Protein AF-A0A3A4Z9G6-F1 (afdb_monomer_lite)

Structure (mmCIF, N/CA/C/O backbone):
data_AF-A0A3A4Z9G6-F1
#
_entry.id   AF-A0A3A4Z9G6-F1
#
loop_
_atom_site.group_PDB
_atom_site.id
_atom_site.type_symbol
_atom_site.label_atom_id
_atom_site.label_alt_id
_atom_site.label_comp_id
_atom_site.label_asym_id
_atom_site.label_entity_id
_atom_site.label_seq_id
_atom_site.pdbx_PDB_ins_code
_atom_site.Cartn_x
_atom_site.Cartn_y
_atom_site.Cartn_z
_atom_site.occupancy
_atom_site.B_iso_or_equiv
_atom_site.auth_seq_id
_atom_site.auth_comp_id
_atom_site.auth_asym_id
_atom_site.auth_atom_id
_atom_site.pdbx_PDB_model_num
ATOM 1 N N . MET A 1 1 ? -23.224 -40.308 35.586 1.00 47.06 1 MET A N 1
ATOM 2 C CA . MET A 1 1 ? -23.216 -39.490 34.352 1.00 47.06 1 MET A CA 1
ATOM 3 C C . MET A 1 1 ? -23.329 -38.030 34.757 1.00 47.06 1 MET A C 1
ATOM 5 O O . MET A 1 1 ? -24.385 -37.608 35.210 1.00 47.06 1 MET A O 1
ATOM 9 N N . THR A 1 2 ? -22.220 -37.294 34.732 1.00 48.22 2 THR A N 1
ATOM 10 C CA . THR A 1 2 ? -22.152 -35.880 35.130 1.00 48.22 2 THR A CA 1
ATOM 11 C C . THR A 1 2 ? -22.874 -35.010 34.098 1.00 48.22 2 THR A C 1
ATOM 13 O O . THR A 1 2 ? -22.575 -35.073 32.908 1.00 48.22 2 THR A O 1
ATOM 16 N N . LYS A 1 3 ? -23.869 -34.232 34.547 1.00 55.28 3 LYS A N 1
ATOM 17 C CA . LYS A 1 3 ? -24.613 -33.282 33.709 1.00 55.28 3 LYS A CA 1
ATOM 18 C C . LYS A 1 3 ? -23.674 -32.142 33.305 1.00 55.28 3 LYS A C 1
ATOM 20 O O . LYS A 1 3 ? -23.247 -31.379 34.163 1.00 55.28 3 LYS A O 1
ATOM 25 N N . ILE A 1 4 ? -23.362 -32.043 32.016 1.00 55.22 4 ILE A N 1
ATOM 26 C CA . ILE A 1 4 ? -22.652 -30.897 31.433 1.00 55.22 4 ILE A CA 1
ATOM 27 C C . ILE A 1 4 ? -23.600 -29.694 31.514 1.00 55.22 4 ILE A C 1
ATOM 29 O O . ILE A 1 4 ? -24.724 -29.769 31.013 1.00 55.22 4 ILE A O 1
ATOM 33 N N . SER A 1 5 ? -23.192 -28.615 32.185 1.00 71.75 5 SER A N 1
ATOM 34 C CA . SER A 1 5 ? -24.024 -27.414 32.298 1.00 71.75 5 SER A CA 1
ATOM 35 C C . SER A 1 5 ? -23.930 -26.568 31.024 1.00 71.75 5 SER A C 1
ATOM 37 O O . SER A 1 5 ? -22.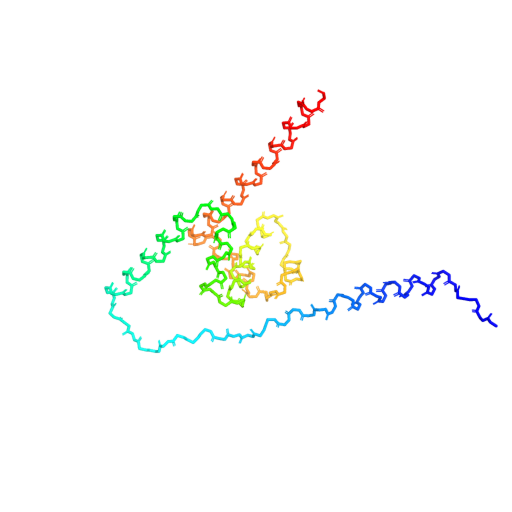937 -26.624 30.296 1.00 71.75 5 SER A O 1
ATOM 39 N N . LEU A 1 6 ? -24.939 -25.729 30.757 1.00 61.12 6 LEU A N 1
ATOM 40 C CA . LEU A 1 6 ? -24.891 -24.779 29.635 1.00 61.12 6 LEU A CA 1
ATOM 41 C C . LEU A 1 6 ? -23.662 -23.851 29.695 1.00 61.12 6 LEU A C 1
ATOM 43 O O . LEU A 1 6 ? -23.160 -23.443 28.649 1.00 61.12 6 LEU A O 1
ATOM 47 N N . ASN A 1 7 ? -23.138 -23.567 30.892 1.00 58.00 7 ASN A N 1
ATOM 48 C CA . ASN A 1 7 ? -21.927 -22.762 31.057 1.00 58.00 7 ASN A CA 1
ATOM 49 C C . ASN A 1 7 ? -20.676 -23.486 30.547 1.00 58.00 7 ASN A C 1
ATOM 51 O O . ASN A 1 7 ? -19.801 -22.847 29.967 1.00 58.00 7 ASN A O 1
ATOM 55 N N . ASP A 1 8 ? -20.610 -24.810 30.680 1.00 69.81 8 ASP A N 1
ATOM 56 C CA . ASP A 1 8 ? -19.486 -25.602 30.173 1.00 69.81 8 ASP A CA 1
ATOM 57 C C . ASP A 1 8 ? -19.473 -25.620 28.639 1.00 69.81 8 ASP A C 1
ATOM 59 O O . ASP A 1 8 ? -18.413 -25.500 28.021 1.00 69.81 8 ASP A O 1
ATOM 63 N N . ILE A 1 9 ? -20.658 -25.669 28.019 1.00 67.94 9 ILE A N 1
ATOM 64 C CA . ILE A 1 9 ? -20.832 -25.567 26.562 1.00 67.94 9 ILE A CA 1
ATOM 65 C C . ILE A 1 9 ? -20.444 -24.165 26.072 1.00 67.94 9 ILE A C 1
ATOM 67 O O . ILE A 1 9 ? -19.730 -24.035 25.078 1.00 67.94 9 ILE A O 1
ATOM 71 N N . LEU A 1 10 ? -20.845 -23.113 26.792 1.00 57.16 10 LEU A N 1
ATOM 72 C CA . LEU A 1 10 ? -20.503 -21.732 26.447 1.00 57.16 10 LEU A CA 1
ATOM 73 C C . LEU A 1 10 ? -18.986 -21.478 26.536 1.00 57.16 10 LEU A C 1
ATOM 75 O O . LEU A 1 10 ? -18.40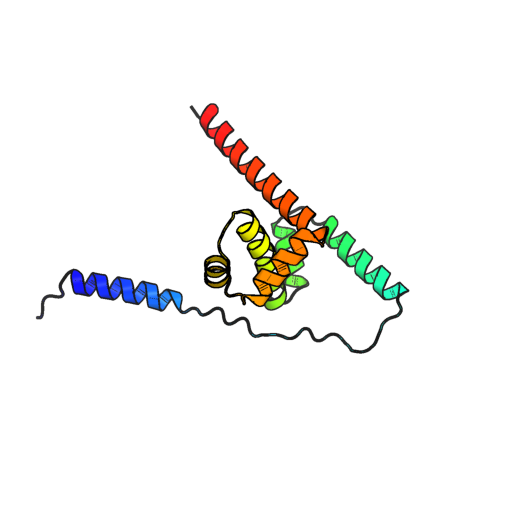6 -20.855 25.646 1.00 57.16 10 LEU A O 1
ATOM 79 N N . ILE A 1 11 ? -18.318 -22.025 27.557 1.00 68.06 11 ILE A N 1
ATOM 80 C CA . ILE A 1 11 ? -16.855 -21.958 27.706 1.00 68.06 11 ILE A CA 1
ATOM 81 C C . ILE A 1 11 ? -16.149 -22.738 26.586 1.00 68.06 11 ILE A C 1
ATOM 83 O O . ILE A 1 11 ? -15.125 -22.278 26.072 1.00 68.06 11 ILE A O 1
ATOM 87 N N . LEU A 1 12 ? -16.687 -23.890 26.169 1.00 68.75 12 LEU A N 1
ATOM 88 C CA . LEU A 1 12 ? -16.170 -24.667 25.037 1.00 68.75 12 LEU A CA 1
ATOM 89 C C . LEU A 1 12 ? -16.308 -23.919 23.705 1.00 68.75 12 LEU A C 1
ATOM 91 O O . LEU A 1 12 ? -15.356 -23.910 22.928 1.00 68.75 12 LEU A O 1
ATOM 95 N N . LEU A 1 13 ? -17.427 -23.230 23.467 1.00 55.66 13 LEU A N 1
ATOM 96 C CA . LEU A 1 13 ? -17.641 -22.422 22.261 1.00 55.66 13 LEU A CA 1
ATOM 97 C C . LEU A 1 13 ? -16.709 -21.204 22.209 1.00 55.66 13 LEU A C 1
ATOM 99 O O . LEU A 1 13 ? -16.114 -20.931 21.167 1.00 55.66 13 LEU A O 1
ATOM 103 N N . ILE A 1 14 ? -16.495 -20.524 23.339 1.00 57.50 14 ILE A N 1
ATOM 104 C CA . ILE A 1 14 ? -15.531 -19.417 23.431 1.00 57.50 14 ILE A CA 1
ATOM 105 C C . ILE A 1 14 ? -14.102 -19.927 23.187 1.00 57.50 14 ILE A C 1
ATOM 107 O O . ILE A 1 14 ? -13.346 -19.307 22.438 1.00 57.50 14 ILE A O 1
ATOM 111 N N . LYS A 1 15 ? -13.733 -21.092 23.740 1.00 57.59 15 LYS A N 1
ATOM 112 C CA . LYS A 1 15 ? -12.439 -21.737 23.460 1.00 57.59 15 LYS A CA 1
ATOM 113 C C . LYS A 1 15 ? -12.297 -22.128 21.986 1.00 57.59 15 LYS A C 1
ATOM 115 O O . LYS A 1 15 ? -11.216 -21.937 21.440 1.00 57.59 15 LYS A O 1
ATOM 120 N N . LEU A 1 16 ? -13.359 -22.601 21.328 1.00 52.44 16 LEU A N 1
ATOM 121 C CA . LEU A 1 16 ? -13.348 -22.961 19.905 1.00 52.44 16 LEU A CA 1
ATOM 122 C C . LEU A 1 16 ? -13.141 -21.734 19.000 1.00 52.44 16 LEU A C 1
ATOM 124 O O . LEU A 1 16 ? -12.366 -21.803 18.051 1.00 52.44 16 LEU A O 1
ATOM 128 N N . VAL A 1 17 ? -13.770 -20.598 19.330 1.00 49.31 17 VAL A N 1
ATOM 129 C CA . VAL A 1 17 ? -13.611 -19.315 18.616 1.00 49.31 17 VAL A CA 1
ATOM 130 C C . VAL A 1 17 ? -12.215 -18.713 18.834 1.00 49.31 17 VAL A C 1
ATOM 132 O O . VAL A 1 17 ? -11.629 -18.127 17.924 1.00 49.31 17 VAL A O 1
ATOM 135 N N . ILE A 1 18 ? -11.628 -18.895 20.021 1.00 47.91 18 ILE A N 1
ATOM 136 C CA . ILE A 1 18 ? -10.249 -18.467 20.307 1.00 47.91 18 ILE A CA 1
ATOM 137 C C . ILE A 1 18 ? -9.224 -19.398 19.631 1.00 47.91 18 ILE A C 1
ATOM 139 O O . ILE A 1 18 ? -8.176 -18.929 19.183 1.00 47.91 18 ILE A O 1
ATOM 143 N N . LEU A 1 19 ? -9.519 -20.698 19.519 1.00 45.22 19 LEU A N 1
ATOM 144 C CA . LEU A 1 19 ? -8.662 -21.686 18.856 1.00 45.22 19 LEU A CA 1
ATOM 145 C C . LEU A 1 19 ? -8.718 -21.580 17.323 1.00 45.22 19 LEU A C 1
ATOM 147 O O . LEU A 1 19 ? -7.675 -21.714 16.686 1.00 45.22 19 LEU A O 1
ATOM 151 N N . SER A 1 20 ? -9.866 -21.237 16.728 1.00 42.41 20 SER A N 1
ATOM 152 C CA . SER A 1 20 ? -9.965 -20.942 15.288 1.00 42.41 20 SER A CA 1
ATOM 153 C C . SER A 1 20 ? -9.341 -19.589 14.908 1.00 42.41 20 SER A C 1
ATOM 155 O O . SER A 1 20 ? -8.887 -19.409 13.781 1.00 42.41 20 SER A O 1
ATOM 157 N N . GLY A 1 21 ? -9.200 -18.666 15.868 1.00 39.81 21 GLY A N 1
ATOM 158 C CA . GLY A 1 21 ? -8.463 -17.405 15.713 1.00 39.81 21 GLY A CA 1
ATOM 159 C C . GLY A 1 21 ? -6.929 -17.529 15.730 1.00 39.81 21 GLY A C 1
ATOM 160 O O . GLY A 1 21 ? -6.239 -16.514 15.603 1.00 39.81 21 GLY A O 1
ATOM 161 N N . ARG A 1 22 ? -6.374 -18.744 15.890 1.00 42.91 22 ARG A N 1
ATOM 162 C CA . ARG A 1 22 ? -4.923 -19.031 15.861 1.00 42.91 22 ARG A CA 1
ATOM 163 C C . ARG A 1 22 ? -4.441 -19.659 14.550 1.00 42.91 22 ARG A C 1
ATOM 165 O O . ARG A 1 22 ? -3.369 -20.258 14.531 1.00 42.91 22 ARG A O 1
ATOM 172 N N . ALA A 1 23 ? -5.122 -19.424 13.431 1.00 36.97 23 ALA A N 1
ATOM 173 C CA . ALA A 1 23 ? -4.404 -19.338 12.161 1.00 36.97 23 ALA A CA 1
ATOM 174 C C . ALA A 1 23 ? -3.608 -18.024 12.180 1.00 36.97 23 ALA A C 1
ATOM 176 O O . ALA A 1 23 ? -3.997 -17.005 11.610 1.00 36.97 23 ALA A O 1
ATOM 177 N N . GLY A 1 24 ? -2.517 -18.018 12.951 1.00 36.50 24 GLY A N 1
ATOM 178 C CA . GLY A 1 24 ? -1.517 -16.975 12.871 1.00 36.50 24 GLY A CA 1
ATOM 179 C C . GLY A 1 24 ? -1.036 -16.964 11.434 1.00 36.50 24 GLY A C 1
ATOM 180 O O . GLY A 1 24 ? -0.316 -17.864 11.016 1.00 36.50 24 GLY A O 1
ATOM 181 N N . PHE A 1 25 ? -1.489 -15.976 10.672 1.00 39.34 25 PHE A N 1
ATOM 182 C CA . PHE A 1 25 ? -0.986 -15.689 9.344 1.00 39.34 25 PHE A CA 1
ATOM 183 C C . PHE A 1 25 ? 0.448 -15.171 9.502 1.00 39.34 25 PHE A C 1
ATOM 185 O O . PHE A 1 25 ? 0.721 -13.968 9.528 1.00 39.34 25 PHE A O 1
ATOM 192 N N . PHE A 1 26 ? 1.359 -16.111 9.742 1.00 34.81 26 PHE A N 1
ATOM 193 C CA . PHE A 1 26 ? 2.793 -15.919 9.693 1.00 34.81 26 PHE A CA 1
ATOM 194 C C . PHE A 1 26 ? 3.154 -15.788 8.217 1.00 34.81 26 PHE A C 1
ATOM 196 O O . PHE A 1 26 ? 3.510 -16.762 7.563 1.00 34.81 26 PHE A O 1
ATOM 203 N N . ILE A 1 27 ? 3.048 -14.566 7.687 1.00 41.53 27 ILE A N 1
ATOM 204 C CA . ILE A 1 27 ? 3.745 -14.207 6.453 1.00 41.53 27 ILE A CA 1
ATOM 205 C C . ILE A 1 27 ? 5.225 -14.485 6.714 1.00 41.53 27 ILE A C 1
ATOM 207 O O . ILE A 1 27 ? 5.878 -13.779 7.490 1.00 41.53 27 ILE A O 1
ATOM 211 N N . LYS A 1 28 ? 5.740 -15.545 6.091 1.00 41.75 28 LYS A N 1
ATOM 212 C CA . LYS A 1 28 ? 7.170 -15.786 5.942 1.00 41.75 28 LYS A CA 1
ATOM 213 C C . LYS A 1 28 ? 7.767 -14.486 5.406 1.00 41.75 28 LYS A C 1
ATOM 215 O O . LYS A 1 28 ? 7.339 -13.983 4.371 1.00 41.75 28 LYS A O 1
ATOM 220 N N . LYS A 1 29 ? 8.681 -13.874 6.162 1.00 44.66 29 LYS A N 1
ATOM 221 C CA . LYS A 1 29 ? 9.311 -12.599 5.800 1.00 44.66 29 LYS A CA 1
ATOM 222 C C . LYS A 1 29 ? 10.277 -12.850 4.641 1.00 44.66 29 LYS A C 1
ATOM 224 O O . LYS A 1 29 ? 11.478 -12.987 4.846 1.00 44.66 29 LYS A O 1
ATOM 229 N N . GLU A 1 30 ? 9.738 -12.995 3.440 1.00 49.34 30 GLU A N 1
ATOM 230 C CA . GLU A 1 30 ? 10.509 -13.198 2.222 1.00 49.34 30 GLU A CA 1
ATOM 231 C C . GLU A 1 30 ? 11.123 -11.849 1.837 1.00 49.34 30 GLU A C 1
ATOM 233 O O . GLU A 1 30 ? 10.432 -10.856 1.608 1.00 49.34 30 GLU A O 1
ATOM 238 N N . LYS A 1 31 ? 12.453 -11.766 1.898 1.00 52.47 31 LYS A N 1
ATOM 239 C CA . LYS A 1 31 ? 13.191 -10.567 1.505 1.00 52.47 31 LYS A CA 1
ATOM 240 C C . LYS A 1 31 ? 13.316 -10.599 -0.014 1.00 52.47 31 LYS A C 1
ATOM 242 O O . LYS A 1 31 ? 13.944 -11.516 -0.539 1.00 52.47 31 LYS A O 1
ATOM 247 N N . MET A 1 32 ? 12.735 -9.610 -0.694 1.00 68.31 32 MET A N 1
ATOM 248 C CA . MET A 1 32 ? 12.859 -9.442 -2.144 1.00 68.31 32 MET A CA 1
ATOM 249 C C . MET A 1 32 ? 14.342 -9.494 -2.534 1.00 68.31 32 MET A C 1
ATOM 251 O O . MET A 1 32 ? 15.154 -8.684 -2.072 1.00 68.31 32 MET A O 1
ATOM 255 N N . ARG A 1 33 ? 14.713 -10.492 -3.340 1.00 67.69 33 ARG A N 1
ATOM 256 C CA . ARG A 1 33 ? 16.083 -10.669 -3.824 1.00 67.69 33 ARG A CA 1
ATOM 257 C C . ARG A 1 33 ? 16.237 -9.884 -5.116 1.00 67.69 33 ARG A C 1
ATOM 259 O O . ARG A 1 33 ? 16.032 -10.418 -6.199 1.00 67.69 33 ARG A O 1
ATOM 266 N N . VAL A 1 34 ? 16.601 -8.617 -4.988 1.00 68.56 34 VAL A N 1
ATOM 267 C CA . VAL A 1 34 ? 17.001 -7.805 -6.139 1.00 68.56 34 VAL A CA 1
ATOM 268 C C . VAL A 1 34 ? 18.478 -8.076 -6.423 1.00 68.56 34 VAL A C 1
ATOM 270 O O . VAL A 1 34 ? 19.289 -8.119 -5.495 1.00 68.56 34 VAL A O 1
ATOM 273 N N . SER A 1 35 ? 18.827 -8.306 -7.692 1.00 74.94 35 SER A N 1
ATOM 274 C CA . SER A 1 35 ? 20.233 -8.391 -8.106 1.00 74.94 35 SER A CA 1
ATOM 275 C C . SER A 1 35 ? 20.942 -7.076 -7.779 1.00 74.94 35 SER A C 1
ATOM 277 O O . SER A 1 35 ? 20.393 -6.001 -8.006 1.00 74.94 35 SER A O 1
ATOM 279 N N . SER A 1 36 ? 22.168 -7.141 -7.261 1.00 71.50 36 SER A N 1
ATOM 280 C CA . SER A 1 36 ? 22.982 -5.946 -7.000 1.00 71.50 36 SER A CA 1
ATOM 281 C C . SER A 1 36 ? 23.512 -5.293 -8.281 1.00 71.50 36 SER A C 1
ATOM 283 O O . SER A 1 36 ? 24.027 -4.174 -8.231 1.00 71.50 36 SER A O 1
ATOM 285 N N . GLN A 1 37 ? 23.402 -5.978 -9.425 1.00 77.56 37 GLN A N 1
ATOM 286 C CA . GLN A 1 37 ? 23.823 -5.451 -10.715 1.00 77.56 37 GLN A CA 1
ATOM 287 C C . GLN A 1 37 ? 22.851 -4.372 -11.189 1.00 77.56 37 GLN A C 1
ATOM 289 O O . GLN A 1 37 ? 21.670 -4.629 -11.418 1.00 77.56 37 GLN A O 1
ATOM 294 N N . LYS A 1 38 ? 23.372 -3.155 -11.352 1.00 76.81 38 LYS A N 1
ATOM 295 C CA . LYS A 1 38 ? 22.612 -2.030 -11.891 1.00 76.81 38 LYS A CA 1
ATOM 296 C C . LYS A 1 38 ? 22.438 -2.209 -13.395 1.00 76.81 38 LYS A C 1
ATOM 298 O O . LYS A 1 38 ? 23.419 -2.347 -14.122 1.00 76.81 38 LYS A O 1
ATOM 303 N N . ILE A 1 39 ? 21.193 -2.183 -13.850 1.00 86.81 39 ILE A N 1
ATOM 304 C CA . ILE A 1 39 ? 20.868 -2.066 -15.272 1.00 86.81 39 ILE A CA 1
ATOM 305 C C . ILE A 1 39 ? 21.073 -0.616 -15.736 1.00 86.81 39 ILE A C 1
ATOM 307 O O . ILE A 1 39 ? 21.108 0.308 -14.923 1.00 86.81 39 ILE A O 1
ATOM 311 N N . ASN A 1 40 ? 21.236 -0.402 -17.045 1.00 93.00 40 ASN A N 1
ATOM 312 C CA . ASN A 1 40 ? 21.295 0.954 -17.595 1.00 93.00 40 ASN A CA 1
ATOM 313 C C . ASN A 1 40 ? 19.947 1.667 -17.369 1.00 93.00 40 ASN A C 1
ATOM 315 O O . ASN A 1 40 ? 18.889 1.079 -17.593 1.00 93.00 40 ASN A O 1
ATOM 319 N N . GLN A 1 41 ? 20.002 2.949 -17.002 1.00 90.38 41 GLN A N 1
ATOM 320 C CA . GLN A 1 41 ? 18.852 3.825 -16.771 1.00 90.38 41 GLN A CA 1
ATOM 321 C C . GLN A 1 41 ? 17.803 3.795 -17.897 1.00 90.38 41 GLN A C 1
ATOM 323 O O . GLN A 1 41 ? 16.607 3.871 -17.619 1.00 90.38 41 GLN A O 1
ATOM 328 N N . LYS A 1 42 ? 18.216 3.669 -19.167 1.00 93.94 42 LYS A N 1
ATOM 329 C CA . LYS A 1 42 ? 17.276 3.564 -20.295 1.00 93.94 42 LYS A CA 1
ATOM 330 C C . LYS A 1 42 ? 16.419 2.299 -20.194 1.00 93.94 42 LYS A C 1
ATOM 332 O O . LYS A 1 42 ? 15.200 2.383 -20.296 1.00 93.94 42 LYS A O 1
ATOM 337 N N . VAL A 1 43 ? 17.059 1.159 -19.934 1.00 93.38 43 VAL A N 1
ATOM 338 C CA . VAL A 1 43 ? 16.389 -0.144 -19.794 1.00 93.38 43 VAL A CA 1
ATOM 339 C C . VAL A 1 43 ? 15.478 -0.149 -18.568 1.00 93.38 43 VAL A C 1
ATOM 341 O O . VAL A 1 43 ? 14.357 -0.638 -18.639 1.00 93.38 43 VAL A O 1
ATOM 344 N N . GLU A 1 44 ? 15.923 0.443 -17.458 1.00 90.06 44 GLU A N 1
ATOM 345 C CA . GLU A 1 44 ? 15.100 0.591 -16.253 1.00 90.06 44 GLU A CA 1
ATOM 346 C C . GLU A 1 44 ? 13.827 1.396 -16.529 1.00 90.06 44 GLU A C 1
ATOM 348 O O . GLU A 1 44 ? 12.726 0.970 -16.181 1.00 90.06 44 GLU A O 1
ATOM 353 N N . LYS A 1 45 ? 13.965 2.538 -17.211 1.00 93.19 45 LYS A N 1
ATOM 354 C CA . LYS A 1 45 ? 12.831 3.392 -17.569 1.00 93.19 45 LYS A CA 1
ATOM 355 C C . LYS A 1 45 ? 11.852 2.679 -18.501 1.00 93.19 45 LYS A C 1
ATOM 357 O O . LYS A 1 45 ? 10.646 2.787 -18.299 1.00 93.19 45 LYS A O 1
ATOM 362 N N . GLU A 1 46 ? 12.353 1.956 -19.500 1.00 95.69 46 GLU A N 1
ATOM 363 C CA . GLU A 1 46 ? 11.524 1.162 -20.415 1.00 95.69 46 GLU A CA 1
ATOM 364 C C . GLU A 1 46 ? 10.772 0.053 -19.665 1.00 95.69 46 GLU A C 1
ATOM 366 O O . GLU A 1 46 ? 9.560 -0.080 -19.826 1.00 95.69 46 GLU A O 1
ATOM 371 N N . ALA A 1 47 ? 11.450 -0.678 -18.775 1.00 90.69 47 ALA A N 1
ATOM 372 C CA . ALA A 1 47 ? 10.832 -1.726 -17.966 1.00 90.69 47 ALA A CA 1
ATOM 373 C C . ALA A 1 47 ? 9.734 -1.181 -17.035 1.00 90.69 47 ALA A C 1
ATOM 375 O O . ALA A 1 47 ? 8.644 -1.752 -16.961 1.00 90.69 47 ALA A O 1
ATOM 376 N N . LEU A 1 48 ? 9.983 -0.053 -16.358 1.00 89.94 48 LEU A N 1
ATOM 377 C CA . LEU A 1 48 ? 8.982 0.598 -15.506 1.00 89.94 48 LEU A CA 1
ATOM 378 C C . LEU A 1 48 ? 7.800 1.136 -16.317 1.00 89.94 48 LEU A C 1
ATOM 380 O O . LEU A 1 48 ? 6.655 0.980 -15.902 1.00 89.94 48 LEU A O 1
ATOM 384 N N . SER A 1 49 ? 8.057 1.716 -17.492 1.00 96.06 49 SER A N 1
ATOM 385 C CA . SER A 1 49 ? 6.996 2.192 -18.382 1.00 96.06 49 SER A CA 1
ATOM 386 C C . SER A 1 49 ? 6.071 1.057 -18.818 1.00 96.06 49 SER A C 1
ATOM 388 O O . SER A 1 49 ? 4.855 1.233 -18.820 1.00 96.06 49 SER A O 1
ATOM 390 N N . LEU A 1 50 ? 6.631 -0.110 -19.155 1.00 94.94 50 LEU A N 1
ATOM 391 C CA . LEU A 1 50 ? 5.848 -1.299 -19.499 1.00 94.94 50 LEU A CA 1
ATOM 392 C C . LEU A 1 50 ? 4.994 -1.767 -18.318 1.00 94.94 50 LEU A C 1
ATOM 394 O O . LEU A 1 50 ? 3.805 -2.022 -18.494 1.00 94.94 50 LEU A O 1
ATOM 398 N N . LEU A 1 51 ? 5.568 -1.826 -17.112 1.00 90.94 51 LEU A N 1
ATOM 399 C CA . LEU A 1 51 ? 4.827 -2.187 -15.901 1.00 90.94 51 LEU A CA 1
ATOM 400 C C . LEU A 1 51 ? 3.632 -1.250 -15.671 1.00 90.94 51 LEU A C 1
ATOM 402 O O . LEU A 1 51 ? 2.521 -1.720 -15.428 1.00 90.94 51 LEU A O 1
ATOM 406 N N . TYR A 1 52 ? 3.847 0.065 -15.759 1.00 90.50 52 TYR A N 1
ATOM 407 C CA . TYR A 1 52 ? 2.782 1.046 -15.551 1.00 90.50 52 TYR A CA 1
ATOM 408 C C . TYR A 1 52 ? 1.682 0.935 -16.604 1.00 90.50 52 TYR A C 1
ATOM 410 O O . TYR A 1 52 ? 0.508 0.981 -16.246 1.00 90.50 52 TYR A O 1
ATOM 418 N N . GLN A 1 53 ? 2.050 0.733 -17.872 1.00 93.94 53 GLN A N 1
ATOM 419 C CA . GLN A 1 53 ? 1.085 0.575 -18.957 1.00 93.94 53 GLN A CA 1
ATOM 420 C C . GLN A 1 53 ? 0.213 -0.670 -18.755 1.00 93.94 53 GLN A C 1
ATOM 422 O O . GLN A 1 53 ? -1.009 -0.575 -18.801 1.00 93.94 53 GLN A O 1
ATOM 427 N N . VAL A 1 54 ? 0.822 -1.819 -18.440 1.00 92.75 54 VAL A N 1
ATOM 428 C CA . VAL A 1 54 ? 0.087 -3.073 -18.197 1.00 92.75 54 VAL A CA 1
ATOM 429 C C . VAL A 1 54 ? -0.892 -2.929 -17.029 1.00 92.75 54 VAL A C 1
ATOM 431 O O . VAL A 1 54 ? -2.039 -3.369 -17.125 1.00 92.75 54 VAL A O 1
ATOM 434 N N . ILE A 1 55 ? -0.475 -2.282 -15.935 1.00 90.38 55 ILE A N 1
ATOM 435 C CA . ILE A 1 55 ? -1.365 -2.018 -14.796 1.00 90.38 55 ILE A CA 1
ATOM 436 C C . ILE A 1 55 ? -2.512 -1.083 -15.206 1.00 90.38 55 ILE A C 1
ATOM 438 O O . ILE A 1 55 ? -3.656 -1.341 -14.840 1.00 90.38 55 ILE A O 1
ATOM 442 N N . ALA A 1 56 ? -2.231 -0.019 -15.963 1.00 87.44 56 ALA A N 1
ATOM 443 C CA . ALA A 1 56 ? -3.234 0.962 -16.383 1.00 87.44 56 ALA A CA 1
ATOM 444 C C . ALA A 1 56 ? -4.274 0.389 -17.363 1.00 87.44 56 ALA A C 1
ATOM 446 O O . ALA A 1 56 ? -5.447 0.759 -17.299 1.00 87.44 56 ALA A O 1
ATOM 447 N N . ASP A 1 57 ? -3.865 -0.530 -18.238 1.00 90.75 57 ASP A N 1
ATOM 448 C CA . ASP A 1 57 ? -4.751 -1.167 -19.217 1.00 90.75 57 ASP A CA 1
ATOM 449 C C . ASP A 1 57 ? -5.635 -2.263 -18.607 1.00 90.75 57 ASP A C 1
ATOM 451 O O . ASP A 1 57 ? -6.623 -2.677 -19.218 1.00 90.75 57 ASP A O 1
ATOM 455 N N . THR A 1 58 ? -5.329 -2.709 -17.387 1.00 87.12 58 THR A N 1
ATOM 456 C CA . THR A 1 58 ? -6.114 -3.729 -16.688 1.00 87.12 58 THR A CA 1
ATOM 457 C C . THR A 1 58 ? -7.347 -3.098 -16.036 1.00 87.12 58 THR A C 1
ATOM 459 O O . THR A 1 58 ? -7.251 -2.380 -15.042 1.00 87.12 58 THR A O 1
ATOM 462 N N . ARG A 1 59 ? -8.536 -3.363 -16.593 1.00 82.88 59 ARG A N 1
ATOM 463 C CA . ARG A 1 59 ? -9.788 -2.673 -16.205 1.00 82.88 59 ARG A CA 1
ATOM 464 C C . ARG A 1 59 ? -10.717 -3.478 -15.305 1.00 82.88 59 ARG A C 1
ATOM 466 O O . ARG A 1 59 ? -11.659 -2.918 -14.750 1.00 82.88 59 ARG A O 1
ATOM 473 N N . ARG A 1 60 ? -10.500 -4.787 -15.189 1.00 88.44 60 ARG A N 1
ATOM 474 C CA . ARG A 1 60 ? -11.402 -5.698 -14.479 1.00 88.44 60 ARG A CA 1
ATOM 475 C C . ARG A 1 60 ? -10.745 -6.261 -13.231 1.00 88.44 60 ARG A C 1
ATOM 477 O O . ARG A 1 60 ? -9.594 -6.678 -13.272 1.00 88.44 60 ARG A O 1
ATOM 484 N N . VAL A 1 61 ? -11.500 -6.328 -12.135 1.00 83.19 61 VAL A N 1
ATOM 485 C CA . VAL A 1 61 ? -10.990 -6.787 -10.831 1.00 83.19 61 VAL A CA 1
ATOM 486 C C . VAL A 1 61 ? -10.453 -8.221 -10.893 1.00 83.19 61 VAL A C 1
ATOM 488 O O . VAL A 1 61 ? -9.400 -8.495 -10.323 1.00 83.19 61 VAL A O 1
ATOM 491 N N . ASP A 1 62 ? -11.117 -9.123 -11.622 1.00 86.62 62 ASP A N 1
ATOM 492 C CA . ASP A 1 62 ? -10.677 -10.516 -11.762 1.00 86.62 62 ASP A CA 1
ATOM 493 C C . ASP A 1 62 ? -9.395 -10.659 -12.599 1.00 86.62 62 ASP A C 1
ATOM 495 O O . ASP A 1 62 ? -8.571 -11.538 -12.340 1.00 86.62 62 ASP A O 1
ATOM 499 N N . GLU A 1 63 ? -9.200 -9.778 -13.582 1.00 88.31 63 GLU A N 1
ATOM 500 C CA . GLU A 1 63 ? -7.962 -9.702 -14.361 1.00 88.31 63 GLU A CA 1
ATOM 501 C C . GLU A 1 63 ? -6.827 -9.101 -13.523 1.00 88.31 63 GLU A C 1
ATOM 503 O O . GLU A 1 63 ? -5.731 -9.663 -13.492 1.00 88.31 63 GLU A O 1
ATOM 508 N N . THR A 1 64 ? -7.101 -8.040 -12.756 1.00 87.56 64 THR A N 1
ATOM 509 C CA . THR A 1 64 ? -6.139 -7.430 -11.826 1.00 87.56 64 THR A CA 1
ATOM 510 C C . THR A 1 64 ? -5.674 -8.417 -10.761 1.00 87.56 64 THR A C 1
ATOM 512 O O . THR A 1 64 ? -4.486 -8.470 -10.448 1.00 87.56 64 THR A O 1
ATOM 515 N N . GLU A 1 65 ? -6.574 -9.237 -10.214 1.00 87.44 65 GLU A N 1
ATOM 516 C CA . GLU A 1 65 ? -6.205 -10.259 -9.232 1.00 87.44 65 GLU A CA 1
ATOM 517 C C . GLU A 1 65 ? -5.223 -11.282 -9.822 1.00 87.44 65 GLU A C 1
ATOM 519 O O . GLU A 1 65 ? -4.198 -11.582 -9.203 1.00 87.44 65 GLU A O 1
ATOM 524 N N . LYS A 1 66 ? -5.503 -11.792 -11.029 1.00 92.44 66 LYS A N 1
ATOM 525 C CA . LYS A 1 66 ? -4.614 -12.734 -11.730 1.00 92.44 66 LYS A CA 1
ATOM 526 C C . LYS A 1 66 ? -3.266 -12.093 -12.056 1.00 92.44 66 LYS A C 1
ATOM 528 O O . LYS A 1 66 ? -2.234 -12.717 -11.815 1.00 92.44 66 LYS A O 1
ATOM 533 N N . LEU A 1 67 ? -3.275 -10.852 -12.546 1.00 91.12 67 LEU A N 1
ATOM 534 C CA . LEU A 1 67 ? -2.069 -10.083 -12.853 1.00 91.12 67 LEU A CA 1
ATOM 535 C C . LEU A 1 67 ? -1.182 -9.936 -11.612 1.00 91.12 67 LEU A C 1
ATOM 537 O O . LEU A 1 67 ? -0.012 -10.312 -11.636 1.00 91.12 67 LEU A O 1
ATOM 541 N N . LEU A 1 68 ? -1.733 -9.427 -10.507 1.00 88.81 68 LEU A N 1
ATOM 542 C CA . LEU A 1 68 ? -0.953 -9.160 -9.299 1.00 88.81 68 LEU A CA 1
ATOM 543 C C . LEU A 1 68 ? -0.433 -10.444 -8.644 1.00 88.81 68 LEU A C 1
ATOM 545 O O . LEU A 1 68 ? 0.704 -10.450 -8.184 1.00 88.81 68 LEU A O 1
ATOM 549 N N . LYS A 1 69 ? -1.206 -11.539 -8.645 1.00 90.25 69 LYS A N 1
ATOM 550 C CA . LYS A 1 69 ? -0.729 -12.849 -8.159 1.00 90.25 69 LYS A CA 1
ATOM 551 C C . LYS A 1 69 ? 0.352 -13.467 -9.050 1.00 90.25 69 LYS A C 1
ATOM 553 O O . LYS A 1 69 ? 1.150 -14.256 -8.559 1.00 90.25 69 LYS A O 1
ATOM 558 N N . GLY A 1 70 ? 0.363 -13.144 -10.344 1.00 91.81 70 GLY A N 1
ATOM 559 C CA . GLY A 1 70 ? 1.405 -13.585 -11.271 1.00 91.81 70 GLY A CA 1
ATOM 560 C C . GLY A 1 70 ? 2.703 -12.781 -11.155 1.00 91.81 70 GLY A C 1
ATOM 561 O O . GLY A 1 70 ? 3.776 -13.329 -11.388 1.00 91.81 70 GLY A O 1
ATOM 562 N N . LEU A 1 71 ? 2.613 -11.495 -10.795 1.00 89.31 71 LEU A N 1
ATOM 563 C CA . LEU A 1 71 ? 3.764 -10.587 -10.710 1.00 89.31 71 LEU A CA 1
ATOM 564 C C . LEU A 1 71 ? 4.396 -10.506 -9.318 1.00 89.31 71 LEU A C 1
ATOM 566 O O . LEU A 1 71 ? 5.595 -10.257 -9.210 1.00 89.31 71 LEU A O 1
ATOM 570 N N . LEU A 1 72 ? 3.597 -10.655 -8.263 1.00 86.81 72 LEU A N 1
ATOM 571 C CA . LEU A 1 72 ? 4.022 -10.440 -6.884 1.00 86.81 72 LEU A CA 1
ATOM 572 C C . LEU A 1 72 ? 4.006 -11.747 -6.102 1.00 86.81 72 LEU A C 1
ATOM 574 O O . LEU A 1 72 ? 3.104 -12.571 -6.244 1.00 86.81 72 LEU A O 1
ATOM 578 N N . SER A 1 73 ? 4.961 -11.888 -5.187 1.00 87.94 73 SER A N 1
ATOM 579 C CA . SER A 1 73 ? 4.839 -12.881 -4.126 1.00 87.94 73 SER A CA 1
ATOM 580 C C . SER A 1 73 ? 3.640 -12.566 -3.229 1.00 87.94 73 SER A C 1
ATOM 582 O O . SER A 1 73 ? 3.203 -11.418 -3.090 1.00 87.94 73 SER A O 1
ATOM 584 N N . GLU A 1 74 ? 3.142 -13.589 -2.540 1.00 85.44 74 GLU A N 1
ATOM 585 C CA . GLU A 1 74 ? 2.059 -13.433 -1.570 1.00 85.44 74 GLU A CA 1
ATOM 586 C C . GLU A 1 74 ? 2.407 -12.375 -0.503 1.00 85.44 74 GLU A C 1
ATOM 588 O O . GLU A 1 74 ? 1.595 -11.507 -0.177 1.00 85.44 74 GLU A O 1
ATOM 593 N N . ALA A 1 75 ? 3.650 -12.377 -0.012 1.00 81.88 75 ALA A N 1
ATOM 594 C CA . ALA A 1 75 ? 4.118 -11.418 0.984 1.00 81.88 75 ALA A CA 1
ATOM 595 C C . ALA A 1 75 ? 4.079 -9.962 0.483 1.00 81.88 75 ALA A C 1
ATOM 597 O O . ALA A 1 75 ? 3.671 -9.066 1.229 1.00 81.88 75 ALA A O 1
ATOM 598 N N . GLU A 1 76 ? 4.478 -9.715 -0.766 1.00 82.06 76 GLU A N 1
ATOM 599 C CA . GLU A 1 76 ? 4.453 -8.383 -1.383 1.00 82.06 76 GLU A CA 1
ATOM 600 C C . GLU A 1 76 ? 3.023 -7.900 -1.602 1.00 82.06 76 GLU A C 1
ATOM 602 O O . GLU A 1 76 ? 2.692 -6.774 -1.220 1.00 82.06 76 GLU A O 1
ATOM 607 N N . LEU A 1 77 ? 2.162 -8.773 -2.129 1.00 85.50 77 LEU A N 1
ATOM 608 C CA . LEU A 1 77 ? 0.751 -8.477 -2.342 1.00 85.50 77 LEU A CA 1
ATOM 609 C C . LEU A 1 77 ? 0.071 -8.053 -1.032 1.00 85.50 77 LEU A C 1
ATOM 611 O O . LEU A 1 77 ? -0.540 -6.983 -0.956 1.00 85.50 77 LEU A O 1
ATOM 615 N N . PHE A 1 78 ? 0.245 -8.835 0.039 1.00 85.12 78 PHE A N 1
ATOM 616 C CA . PHE A 1 78 ? -0.305 -8.490 1.352 1.00 85.12 78 PHE A CA 1
ATOM 617 C C . PHE A 1 78 ? 0.333 -7.241 1.960 1.00 85.12 78 PHE A C 1
ATOM 619 O O . PHE A 1 78 ? -0.345 -6.497 2.670 1.00 85.12 78 PHE A O 1
ATOM 626 N N . SER A 1 79 ? 1.619 -6.991 1.707 1.00 85.50 79 SER A N 1
ATOM 627 C CA . SER A 1 79 ? 2.292 -5.776 2.172 1.00 85.50 79 SER A CA 1
ATOM 628 C C . SER A 1 79 ? 1.659 -4.527 1.555 1.00 85.50 79 SER A C 1
ATOM 630 O O . SER A 1 79 ? 1.283 -3.606 2.284 1.00 85.50 79 SER A O 1
ATOM 632 N N . ILE A 1 80 ? 1.451 -4.520 0.234 1.00 88.69 80 ILE A N 1
ATOM 633 C CA . ILE A 1 80 ? 0.791 -3.418 -0.480 1.00 88.69 80 ILE A CA 1
ATOM 634 C C . ILE A 1 80 ? -0.647 -3.247 0.022 1.00 88.69 80 ILE A C 1
ATOM 636 O O . ILE A 1 80 ? -1.031 -2.141 0.410 1.00 88.69 80 ILE A O 1
ATOM 640 N N . ALA A 1 81 ? -1.411 -4.340 0.120 1.00 89.12 81 ALA A N 1
ATOM 641 C CA . ALA A 1 81 ? -2.787 -4.310 0.613 1.00 89.12 81 ALA A CA 1
ATOM 642 C C . ALA A 1 81 ? -2.888 -3.723 2.034 1.00 89.12 81 ALA A C 1
ATOM 644 O O . ALA A 1 81 ? -3.745 -2.882 2.310 1.00 89.12 81 ALA A O 1
ATOM 645 N N . LYS A 1 82 ? -1.972 -4.097 2.939 1.00 89.81 82 LYS A N 1
ATOM 646 C CA . LYS A 1 82 ? -1.921 -3.541 4.299 1.00 89.81 82 LYS A CA 1
ATOM 647 C C . LYS A 1 82 ? -1.621 -2.047 4.301 1.00 89.81 82 LYS A C 1
ATOM 649 O O . LYS A 1 82 ? -2.219 -1.340 5.103 1.00 89.81 82 LYS A O 1
ATOM 654 N N . ARG A 1 83 ? -0.737 -1.545 3.430 1.00 94.12 83 ARG A N 1
ATOM 655 C CA . ARG A 1 83 ? -0.443 -0.100 3.341 1.00 94.12 83 ARG A CA 1
ATOM 656 C C . ARG A 1 83 ? -1.680 0.699 2.927 1.00 94.12 83 ARG A C 1
ATOM 658 O O . ARG A 1 83 ? -1.979 1.706 3.565 1.00 94.12 83 ARG A O 1
ATOM 665 N N . ILE A 1 84 ? -2.423 0.210 1.933 1.00 93.25 84 ILE A N 1
ATOM 666 C CA . ILE A 1 84 ? -3.692 0.813 1.494 1.00 93.25 84 ILE A CA 1
ATOM 667 C C . ILE A 1 84 ? -4.714 0.794 2.640 1.00 93.25 84 ILE A C 1
ATOM 669 O O . ILE A 1 84 ? -5.321 1.817 2.952 1.00 93.25 84 ILE A O 1
ATOM 673 N N . ALA A 1 85 ? -4.858 -0.341 3.331 1.00 92.25 85 ALA A N 1
ATOM 674 C CA . ALA A 1 85 ? -5.782 -0.471 4.456 1.00 92.25 85 ALA A CA 1
ATOM 675 C C . ALA A 1 85 ? -5.411 0.430 5.648 1.00 92.25 85 ALA A C 1
ATOM 677 O O . ALA A 1 85 ? -6.300 1.005 6.272 1.00 92.25 85 ALA A O 1
ATOM 678 N N . VAL A 1 86 ? -4.116 0.594 5.956 1.00 94.31 86 VAL A N 1
ATOM 679 C CA . VAL A 1 86 ? -3.651 1.560 6.967 1.00 94.31 86 VAL A CA 1
ATOM 680 C C . VAL A 1 86 ? -4.088 2.968 6.576 1.00 94.31 86 VAL A C 1
ATOM 682 O O . VAL A 1 86 ? -4.663 3.659 7.410 1.00 94.31 86 VAL A O 1
ATOM 685 N N . ALA A 1 87 ? -3.866 3.381 5.324 1.00 94.94 87 ALA A N 1
ATOM 686 C CA . ALA A 1 87 ? -4.242 4.718 4.870 1.00 94.94 87 ALA A CA 1
ATOM 687 C C . ALA A 1 87 ? -5.752 4.965 4.970 1.00 94.94 87 ALA A C 1
ATOM 689 O O . ALA A 1 87 ? -6.172 5.978 5.529 1.00 94.94 87 ALA A O 1
ATOM 690 N N . LYS A 1 88 ? -6.562 3.992 4.535 1.00 95.31 88 LYS A N 1
ATOM 691 C CA . LYS A 1 88 ? -8.021 4.012 4.700 1.00 95.31 88 LYS A CA 1
ATOM 692 C C . LYS A 1 88 ? -8.429 4.183 6.163 1.00 95.31 88 LYS A C 1
ATOM 694 O O . LYS A 1 88 ? -9.220 5.060 6.482 1.00 95.31 88 LYS A O 1
ATOM 699 N N . TYR A 1 89 ? -7.885 3.366 7.062 1.00 96.19 89 TYR A N 1
ATOM 700 C CA . TYR A 1 89 ? -8.268 3.400 8.474 1.00 96.19 89 TYR A CA 1
ATOM 701 C C . TYR A 1 89 ? -7.813 4.665 9.199 1.00 96.19 89 TYR A C 1
ATOM 703 O O . TYR A 1 89 ? -8.544 5.157 10.054 1.00 96.19 89 TYR A O 1
ATOM 711 N N . LEU A 1 90 ? -6.647 5.213 8.849 1.00 95.88 90 LEU A N 1
ATOM 712 C CA . LEU A 1 90 ? -6.211 6.514 9.358 1.00 95.88 90 LEU A CA 1
ATOM 713 C C . LEU A 1 90 ? -7.178 7.620 8.924 1.00 95.88 90 LEU A C 1
ATOM 715 O O . LEU A 1 90 ? -7.574 8.444 9.743 1.00 95.88 90 LEU A O 1
ATOM 719 N N . LYS A 1 91 ? -7.611 7.601 7.659 1.00 94.50 91 LYS A N 1
ATOM 720 C CA . LYS A 1 91 ? -8.601 8.547 7.131 1.00 94.50 91 LYS A CA 1
ATOM 721 C C . LYS A 1 91 ? -9.977 8.392 7.793 1.00 94.50 91 LYS A C 1
ATOM 723 O O . LYS A 1 91 ? -10.647 9.389 8.033 1.00 94.50 91 LYS A O 1
ATOM 728 N N . GLU A 1 92 ? -10.365 7.166 8.140 1.00 93.81 92 GLU A N 1
ATOM 729 C CA . GLU A 1 92 ? -11.588 6.847 8.897 1.00 93.81 92 GLU A CA 1
ATOM 730 C C . GLU A 1 92 ? -11.482 7.161 10.405 1.00 93.81 92 GLU A C 1
ATOM 732 O O . GLU A 1 92 ? -12.444 6.952 11.141 1.00 93.81 92 GLU A O 1
ATOM 737 N N . GLY A 1 93 ? -10.339 7.669 10.882 1.00 96.25 93 GLY A N 1
ATOM 738 C CA . GLY A 1 93 ? -10.152 8.106 12.268 1.00 96.25 93 GLY A CA 1
ATOM 739 C C . GLY A 1 93 ? -9.841 6.988 13.266 1.00 96.25 93 GLY A C 1
ATOM 740 O O . GLY A 1 93 ? -9.924 7.213 14.473 1.00 96.25 93 GLY A O 1
ATOM 741 N N . LEU A 1 94 ? -9.475 5.787 12.804 1.00 97.12 94 LEU A N 1
ATOM 742 C CA . LEU A 1 94 ? -9.094 4.696 13.705 1.00 97.12 94 LEU A CA 1
ATOM 743 C C . LEU A 1 94 ? -7.780 5.015 14.422 1.00 97.12 94 LEU A C 1
ATOM 745 O O . LEU A 1 94 ? -6.828 5.539 13.837 1.00 97.12 94 LEU A O 1
ATOM 749 N N . SER A 1 95 ? -7.688 4.606 15.688 1.00 96.69 95 SER A N 1
ATOM 750 C CA . SER A 1 95 ? -6.462 4.774 16.462 1.00 96.69 95 SER A CA 1
ATOM 751 C C . SER A 1 95 ? -5.348 3.840 15.978 1.00 96.69 95 SER A C 1
ATOM 753 O O . SER A 1 95 ? -5.574 2.743 15.453 1.00 96.69 95 SER A O 1
ATOM 755 N N . TYR A 1 96 ? -4.100 4.226 16.243 1.00 94.81 96 TYR A N 1
ATOM 756 C CA . TYR A 1 96 ? -2.923 3.421 15.900 1.00 94.81 96 TYR A CA 1
ATOM 757 C C . TYR A 1 96 ? -2.993 2.015 16.507 1.00 94.81 96 TYR A C 1
ATOM 759 O O . TYR A 1 96 ? -2.611 1.032 15.871 1.00 94.81 96 TYR A O 1
ATOM 767 N N . THR A 1 97 ? -3.501 1.902 17.734 1.00 96.19 97 THR A N 1
ATOM 768 C CA . THR A 1 97 ? -3.639 0.624 18.440 1.00 96.19 97 THR A CA 1
ATOM 769 C C . THR A 1 97 ? -4.611 -0.309 17.724 1.00 96.19 97 THR A C 1
ATOM 771 O O . THR A 1 97 ? -4.310 -1.493 17.543 1.00 96.19 97 THR A O 1
ATOM 774 N N . GLU A 1 98 ? -5.745 0.215 17.259 1.00 96.94 98 GLU A N 1
ATOM 775 C CA . GLU A 1 98 ? -6.731 -0.562 16.507 1.00 96.94 98 GLU A CA 1
ATOM 776 C C . GLU A 1 98 ? -6.174 -1.022 15.162 1.00 96.94 98 GLU A C 1
ATOM 778 O O . GLU A 1 98 ? -6.275 -2.205 14.828 1.00 96.94 98 GLU A O 1
ATOM 783 N N . ILE A 1 99 ? -5.519 -0.120 14.427 1.00 95.12 99 ILE A N 1
ATOM 784 C CA . ILE A 1 99 ? -4.919 -0.416 13.120 1.00 95.12 99 ILE A CA 1
ATOM 785 C C . ILE A 1 99 ? -3.872 -1.522 13.252 1.00 95.12 99 ILE A C 1
ATOM 787 O O . ILE A 1 99 ? -3.910 -2.513 12.517 1.00 95.12 99 ILE A O 1
ATOM 791 N N . LYS A 1 100 ? -2.975 -1.418 14.239 1.00 94.69 100 LYS A N 1
ATOM 792 C CA . LYS A 1 100 ? -1.975 -2.457 14.521 1.00 94.69 100 LYS A CA 1
ATOM 793 C C . LYS A 1 100 ? -2.624 -3.800 14.835 1.00 94.69 100 LYS A C 1
ATOM 795 O O . LYS A 1 100 ? -2.187 -4.828 14.316 1.00 94.69 100 LYS A O 1
ATOM 800 N N . LYS A 1 101 ? -3.662 -3.807 15.678 1.00 93.94 101 LYS A N 1
ATOM 801 C CA . LYS A 1 101 ? -4.355 -5.035 16.088 1.00 93.94 101 LYS A CA 1
ATOM 802 C C . LYS A 1 101 ? -5.042 -5.714 14.902 1.00 93.94 101 LYS A C 1
ATOM 804 O O . LYS A 1 101 ? -4.928 -6.938 14.786 1.00 93.94 101 LYS A O 1
ATOM 809 N N . LYS A 1 102 ? -5.711 -4.933 14.045 1.00 93.19 102 LYS A N 1
ATOM 810 C CA . LYS A 1 102 ? -6.436 -5.413 12.860 1.00 93.19 102 LYS A CA 1
ATOM 811 C C . LYS A 1 102 ? -5.494 -5.908 11.766 1.00 93.19 102 LYS A C 1
ATOM 813 O O . LYS A 1 102 ? -5.655 -7.022 11.287 1.00 93.19 102 LYS A O 1
ATOM 818 N N . LEU A 1 103 ? -4.489 -5.112 11.403 1.00 90.38 103 LEU A N 1
ATOM 819 C CA . LEU A 1 103 ? -3.641 -5.379 10.233 1.00 90.38 103 LEU A CA 1
ATOM 820 C C . LEU A 1 103 ? -2.343 -6.130 10.557 1.00 90.38 103 LEU A C 1
ATOM 822 O O . LEU A 1 103 ? -1.608 -6.519 9.645 1.00 90.38 103 LEU A O 1
ATOM 826 N N . LYS A 1 104 ? -2.056 -6.353 11.847 1.00 93.00 104 LYS A N 1
ATOM 827 C CA . LYS A 1 104 ? -0.818 -6.987 12.330 1.00 93.00 104 LYS A CA 1
ATOM 828 C C . LYS A 1 104 ? 0.423 -6.269 11.787 1.00 93.00 104 LYS A C 1
ATOM 830 O O . LYS A 1 104 ? 1.322 -6.891 11.226 1.00 93.00 104 LYS A O 1
ATOM 835 N N . VAL A 1 105 ? 0.436 -4.944 11.925 1.00 89.06 105 VAL A N 1
ATOM 836 C CA . VAL A 1 105 ? 1.547 -4.062 11.524 1.00 89.06 105 VAL A CA 1
ATOM 837 C C . VAL A 1 105 ? 2.184 -3.398 12.745 1.00 89.06 105 VAL A C 1
ATOM 839 O O . VAL A 1 105 ? 1.593 -3.353 13.826 1.00 89.06 105 VAL A O 1
ATOM 842 N N . SER A 1 106 ? 3.409 -2.892 12.587 1.00 91.31 106 SER A N 1
ATOM 843 C CA . SER A 1 106 ? 4.128 -2.193 13.659 1.00 91.31 106 SER A CA 1
ATOM 844 C C . SER A 1 106 ? 3.661 -0.738 13.805 1.00 91.31 106 SER A C 1
ATOM 846 O O . SER A 1 106 ? 3.123 -0.166 12.858 1.00 91.31 106 SER A O 1
ATOM 848 N N . SER A 1 107 ? 3.906 -0.112 14.967 1.00 91.00 107 SER A N 1
ATOM 849 C CA . SER A 1 107 ? 3.647 1.332 15.137 1.00 91.00 107 SER A CA 1
ATOM 850 C C . SER A 1 107 ? 4.436 2.164 14.126 1.00 91.00 107 SER A C 1
ATOM 852 O O . SER A 1 107 ? 3.877 3.078 13.537 1.00 91.00 107 SER A O 1
ATOM 854 N N . ALA A 1 108 ? 5.701 1.800 13.884 1.00 90.56 108 ALA A N 1
ATOM 855 C CA . ALA A 1 108 ? 6.564 2.489 12.929 1.00 90.56 108 ALA A CA 1
ATOM 856 C C . ALA A 1 108 ? 5.977 2.462 11.511 1.00 90.56 108 ALA A C 1
ATOM 858 O O . ALA A 1 108 ? 5.998 3.470 10.815 1.00 90.56 108 ALA A O 1
ATOM 859 N N . THR A 1 109 ? 5.377 1.337 11.111 1.00 90.50 109 THR A N 1
ATOM 860 C CA . THR A 1 109 ? 4.682 1.222 9.824 1.00 90.50 109 THR A CA 1
AT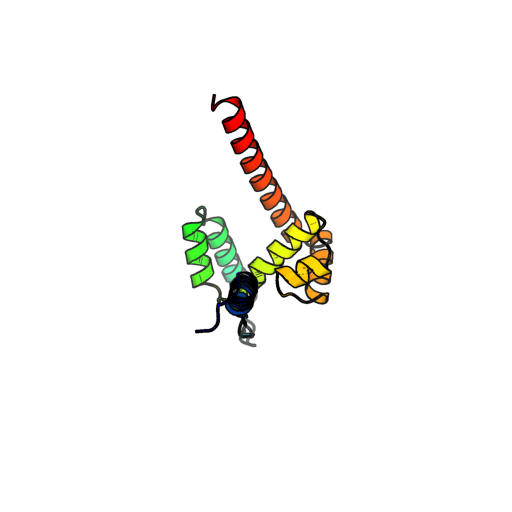OM 861 C C . THR A 1 109 ? 3.503 2.190 9.746 1.00 90.50 109 THR A C 1
ATOM 863 O O . THR A 1 109 ? 3.385 2.906 8.760 1.00 90.50 109 THR A O 1
ATOM 866 N N . VAL A 1 110 ? 2.649 2.248 10.774 1.00 94.38 110 VAL A N 1
ATOM 867 C CA . VAL A 1 110 ? 1.493 3.165 10.787 1.00 94.38 110 VAL A CA 1
ATOM 868 C C . VAL A 1 110 ? 1.951 4.624 10.731 1.00 94.38 110 VAL A C 1
ATOM 870 O O . VAL A 1 110 ? 1.449 5.378 9.903 1.00 94.38 110 VAL A O 1
ATOM 873 N N . SER A 1 111 ? 2.956 4.998 11.531 1.00 94.50 111 SER A N 1
ATOM 874 C CA . SER A 1 111 ? 3.560 6.337 11.505 1.00 94.50 111 SER A CA 1
ATOM 875 C C . SER A 1 111 ? 4.124 6.700 10.131 1.00 94.50 111 SER A C 1
ATOM 877 O O . SER A 1 111 ? 3.910 7.810 9.650 1.00 94.50 111 SER A O 1
ATOM 879 N N . GLN A 1 112 ? 4.823 5.769 9.476 1.00 93.75 112 GLN A N 1
ATOM 880 C CA . GLN A 1 112 ? 5.378 6.000 8.147 1.00 93.75 112 GLN A CA 1
ATOM 881 C C . GLN A 1 112 ? 4.268 6.255 7.124 1.00 93.75 112 GLN A C 1
ATOM 883 O O . GLN A 1 112 ? 4.355 7.219 6.372 1.00 93.75 112 GLN A O 1
ATOM 888 N N . ILE A 1 113 ? 3.206 5.442 7.119 1.00 94.38 113 ILE A N 1
ATOM 889 C CA . ILE A 1 113 ? 2.080 5.652 6.199 1.00 94.38 113 ILE A CA 1
ATOM 890 C C . ILE A 1 113 ? 1.364 6.975 6.493 1.00 94.38 113 ILE A C 1
ATOM 892 O O . ILE A 1 113 ? 1.047 7.699 5.558 1.00 94.38 113 ILE A O 1
ATOM 896 N N . GLN A 1 114 ? 1.175 7.345 7.763 1.00 96.25 114 GLN A N 1
ATOM 897 C CA . GLN A 1 114 ? 0.608 8.647 8.129 1.00 96.25 114 GLN A CA 1
ATOM 898 C C . GLN A 1 114 ? 1.405 9.816 7.536 1.00 96.25 114 GLN A C 1
ATOM 900 O O . GLN A 1 114 ? 0.812 10.771 7.039 1.00 96.25 114 GLN A O 1
ATOM 905 N N . SER A 1 115 ? 2.737 9.738 7.583 1.00 95.25 115 SER A N 1
ATOM 906 C CA . SER A 1 115 ? 3.606 10.742 6.969 1.00 95.25 115 SER A CA 1
ATOM 907 C C . SER A 1 115 ? 3.497 10.727 5.443 1.00 95.25 115 SER A C 1
ATOM 909 O O . SER A 1 115 ? 3.367 11.789 4.843 1.00 95.25 115 SER A O 1
ATOM 911 N N . GLN A 1 116 ? 3.473 9.546 4.814 1.00 94.81 116 GLN A N 1
ATOM 912 C CA . GLN A 1 116 ? 3.334 9.418 3.358 1.00 94.81 116 GLN A CA 1
ATOM 913 C C . GLN A 1 116 ? 2.002 9.962 2.844 1.00 94.81 116 GLN A C 1
ATOM 915 O O . GLN A 1 116 ? 1.979 10.585 1.795 1.00 94.81 116 GLN A O 1
ATOM 920 N N . ILE A 1 117 ? 0.906 9.812 3.590 1.00 95.50 117 ILE A N 1
ATOM 921 C CA . ILE A 1 117 ? -0.375 10.429 3.218 1.00 95.50 117 ILE A CA 1
ATOM 922 C C . ILE A 1 117 ? -0.224 11.945 3.049 1.00 95.50 117 ILE A C 1
ATOM 924 O O . ILE A 1 117 ? -0.849 12.522 2.172 1.00 95.50 117 ILE A O 1
ATOM 928 N N . GLN A 1 118 ? 0.613 12.601 3.853 1.00 92.50 118 GLN A N 1
ATOM 929 C CA . GLN A 1 118 ? 0.790 14.053 3.790 1.00 92.50 118 GLN A CA 1
ATOM 930 C C . GLN A 1 118 ? 1.775 14.499 2.703 1.00 92.50 118 GLN A C 1
ATOM 932 O O . GLN A 1 118 ? 1.703 15.644 2.268 1.00 92.50 118 GLN A O 1
ATOM 937 N N . THR A 1 119 ? 2.702 13.633 2.286 1.00 94.00 119 THR A N 1
ATOM 938 C CA . THR A 1 119 ? 3.856 14.028 1.458 1.00 94.00 119 THR A CA 1
ATOM 939 C C . THR A 1 119 ? 3.921 13.356 0.090 1.00 94.00 119 THR A C 1
ATOM 941 O O . THR A 1 119 ? 4.552 13.899 -0.812 1.00 94.00 119 THR A O 1
ATOM 944 N N . ASP A 1 120 ? 3.289 12.196 -0.084 1.00 93.50 120 ASP A N 1
ATOM 945 C CA . ASP A 1 120 ? 3.356 11.378 -1.294 1.00 93.50 120 ASP A CA 1
ATOM 946 C C . ASP A 1 120 ? 2.043 11.501 -2.097 1.00 93.50 120 ASP A C 1
ATOM 948 O O . ASP A 1 120 ? 0.994 11.023 -1.642 1.00 93.50 120 ASP A O 1
ATOM 952 N N . PRO A 1 121 ? 2.075 12.096 -3.308 1.00 93.56 121 PRO A N 1
ATOM 953 C CA . PRO A 1 121 ? 0.902 12.217 -4.176 1.00 93.56 121 PRO A CA 1
ATOM 954 C C . PRO A 1 121 ? 0.224 10.876 -4.487 1.00 93.56 121 PRO A C 1
ATOM 956 O O . PRO A 1 121 ? -0.987 10.830 -4.695 1.00 93.56 121 PRO A O 1
ATOM 959 N N . GLY A 1 122 ? 0.970 9.766 -4.475 1.00 91.00 122 GLY A N 1
ATOM 960 C CA . GLY A 1 122 ? 0.411 8.438 -4.704 1.00 91.00 122 GLY A CA 1
ATOM 961 C C . GLY A 1 122 ? -0.622 8.042 -3.648 1.00 91.00 122 GLY A C 1
ATOM 962 O O . GLY A 1 122 ? -1.633 7.422 -3.978 1.00 91.00 122 GLY A O 1
ATOM 963 N N . PHE A 1 123 ? -0.429 8.443 -2.387 1.00 92.44 123 PHE A N 1
ATOM 964 C CA . PHE A 1 123 ? -1.413 8.177 -1.334 1.00 92.44 123 PHE A CA 1
ATOM 965 C C . PHE A 1 123 ? -2.666 9.042 -1.460 1.00 92.44 123 PHE A C 1
ATOM 967 O O . PHE A 1 123 ? -3.740 8.578 -1.079 1.00 92.44 123 PHE A O 1
ATOM 974 N N . GLN A 1 124 ? -2.555 10.243 -2.031 1.00 93.12 124 GLN A N 1
ATOM 975 C CA . GLN A 1 124 ? -3.725 11.069 -2.336 1.00 93.12 124 GLN A CA 1
ATOM 976 C C . GLN A 1 124 ? -4.608 10.385 -3.381 1.00 93.12 124 GLN A C 1
ATOM 978 O O . GLN A 1 124 ? -5.785 10.159 -3.121 1.00 93.12 124 GLN A O 1
ATOM 983 N N . ILE A 1 125 ? -4.014 9.894 -4.476 1.00 92.62 125 ILE A N 1
ATOM 984 C CA . ILE A 1 125 ? -4.739 9.137 -5.513 1.00 92.62 125 ILE A CA 1
ATOM 985 C C . ILE A 1 125 ? -5.428 7.896 -4.921 1.00 92.62 125 ILE A C 1
ATOM 987 O O . ILE A 1 125 ? -6.571 7.583 -5.260 1.00 92.62 125 ILE A O 1
ATOM 991 N N . VAL A 1 126 ? -4.746 7.168 -4.028 1.00 91.06 126 VAL A N 1
ATOM 992 C CA . VAL A 1 126 ? -5.328 5.996 -3.350 1.00 91.06 126 VAL A CA 1
ATOM 993 C C . VAL A 1 126 ? -6.551 6.387 -2.518 1.00 91.06 126 VAL A C 1
ATOM 995 O O . VAL A 1 126 ? -7.580 5.718 -2.605 1.00 91.06 126 VAL A O 1
ATOM 998 N N . LEU A 1 127 ? -6.452 7.449 -1.717 1.00 93.75 127 LEU A N 1
ATOM 999 C CA . LEU A 1 127 ? -7.549 7.905 -0.862 1.00 93.75 127 LEU A CA 1
ATOM 1000 C C . LEU A 1 127 ? -8.736 8.422 -1.681 1.00 93.75 127 LEU A C 1
ATOM 1002 O O . LEU A 1 127 ? -9.867 8.041 -1.390 1.00 93.75 127 LEU A O 1
ATOM 1006 N N . GLU A 1 128 ? -8.487 9.197 -2.736 1.00 93.31 128 GLU A N 1
ATOM 1007 C CA . GLU A 1 128 ? -9.519 9.689 -3.657 1.00 93.31 128 GLU A CA 1
ATOM 1008 C C . GLU A 1 128 ? -10.305 8.541 -4.304 1.00 93.31 128 GLU A C 1
ATOM 1010 O O . GLU A 1 128 ? -11.539 8.565 -4.348 1.00 93.31 128 GLU A O 1
ATOM 1015 N N . LYS A 1 129 ? -9.610 7.490 -4.762 1.00 88.31 129 LYS A N 1
ATOM 1016 C CA . LYS A 1 129 ? -10.263 6.295 -5.320 1.00 88.31 129 LYS A CA 1
ATOM 1017 C C . LYS A 1 129 ? -11.137 5.590 -4.287 1.00 88.31 129 LYS A C 1
ATOM 1019 O O . LYS A 1 129 ? -12.263 5.220 -4.601 1.00 88.31 129 LYS A O 1
ATOM 1024 N N . ILE A 1 130 ? -10.650 5.434 -3.055 1.00 88.44 130 ILE A N 1
ATOM 1025 C CA . ILE A 1 130 ? -11.423 4.805 -1.973 1.00 88.44 130 ILE A CA 1
ATOM 1026 C C . ILE A 1 130 ? -12.678 5.622 -1.651 1.00 88.44 130 ILE A C 1
ATOM 1028 O O . ILE A 1 130 ? -13.756 5.047 -1.511 1.00 88.44 130 ILE A O 1
ATOM 1032 N N . GLU A 1 131 ? -12.560 6.945 -1.538 1.00 89.25 131 GLU A N 1
ATOM 1033 C CA . GLU A 1 131 ? -13.703 7.824 -1.266 1.00 89.25 131 GLU A CA 1
ATOM 1034 C C . GLU A 1 131 ? -14.744 7.773 -2.391 1.00 89.25 131 GLU A C 1
ATOM 1036 O O . GLU A 1 131 ? -15.942 7.700 -2.112 1.00 89.25 131 GLU A O 1
ATOM 1041 N N . THR A 1 132 ? -14.294 7.745 -3.649 1.00 85.00 132 THR A N 1
ATOM 1042 C CA . THR A 1 132 ? -15.169 7.658 -4.828 1.00 85.00 1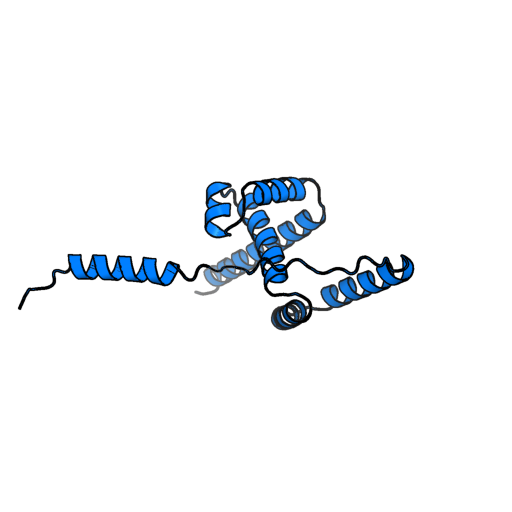32 THR A CA 1
ATOM 1043 C C . THR A 1 132 ? -15.996 6.372 -4.823 1.00 85.00 132 THR A C 1
ATOM 1045 O O . THR A 1 132 ? -17.215 6.429 -4.981 1.00 85.00 132 THR A O 1
ATOM 1048 N N . GLU A 1 133 ? -15.368 5.220 -4.571 1.00 78.81 133 GLU A N 1
ATOM 1049 C CA . GLU A 1 133 ? -16.068 3.930 -4.485 1.00 78.81 133 GLU A CA 1
ATOM 1050 C C . GLU A 1 133 ? -17.060 3.901 -3.312 1.00 78.81 133 GLU A C 1
ATOM 1052 O O . GLU A 1 133 ? -18.221 3.527 -3.472 1.00 78.81 133 GLU A O 1
ATOM 1057 N N . GLN A 1 134 ? -16.658 4.394 -2.133 1.00 79.81 134 GLN A N 1
ATOM 1058 C CA . GLN A 1 134 ? -17.563 4.488 -0.981 1.00 79.81 134 GLN A CA 1
ATOM 1059 C C . GLN A 1 134 ? -18.770 5.389 -1.257 1.00 79.81 134 GLN A C 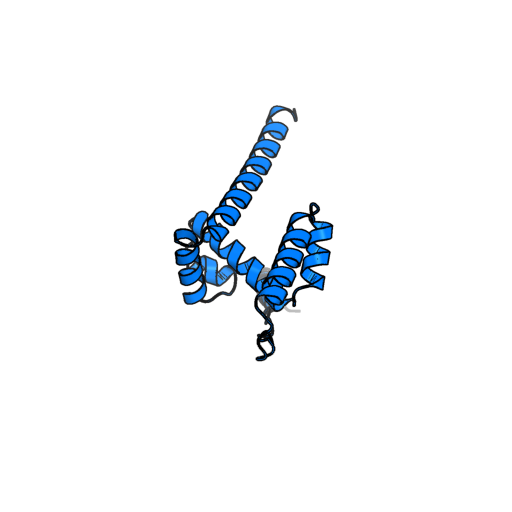1
ATOM 1061 O O . GLN A 1 134 ? -19.869 5.140 -0.753 1.00 79.81 134 GLN A O 1
ATOM 1066 N N . TRP A 1 135 ? -18.570 6.468 -2.011 1.00 71.12 135 TRP A N 1
ATOM 1067 C CA . TRP A 1 135 ? -19.645 7.352 -2.434 1.00 71.12 135 TRP A CA 1
ATOM 1068 C C . TRP A 1 135 ? -20.590 6.633 -3.399 1.00 71.12 135 TRP A C 1
ATOM 1070 O O . TRP A 1 135 ? -21.799 6.644 -3.164 1.00 71.12 135 TRP A O 1
ATOM 1080 N N . ALA A 1 136 ? -20.059 5.944 -4.412 1.00 67.31 136 ALA A N 1
ATOM 1081 C CA . ALA A 1 136 ? -20.847 5.154 -5.356 1.00 67.31 136 ALA A CA 1
ATOM 1082 C C . ALA A 1 136 ? -21.703 4.092 -4.643 1.00 67.31 136 ALA A C 1
ATOM 1084 O O . ALA A 1 136 ? -22.920 4.060 -4.833 1.00 67.31 136 ALA A O 1
ATOM 1085 N N . GLU A 1 137 ? -21.115 3.314 -3.728 1.00 78.19 137 GLU A N 1
ATOM 1086 C CA . GLU A 1 137 ? -21.837 2.314 -2.929 1.00 78.19 137 GLU A CA 1
ATOM 1087 C C . GLU A 1 137 ? -22.960 2.934 -2.077 1.00 78.19 137 GLU A C 1
ATOM 1089 O O . GLU A 1 137 ? -24.047 2.363 -1.937 1.00 78.19 137 GLU A O 1
ATOM 1094 N N . LYS A 1 138 ? -22.720 4.110 -1.477 1.00 73.81 138 LYS A N 1
ATOM 1095 C CA . LYS A 1 138 ? -23.733 4.824 -0.680 1.00 73.81 138 LYS A CA 1
ATOM 1096 C C . LYS A 1 138 ? -24.898 5.299 -1.546 1.00 73.81 138 LYS A C 1
ATOM 1098 O O . LYS A 1 138 ? -26.044 5.212 -1.109 1.00 73.81 138 LYS A O 1
ATOM 1103 N N . TRP A 1 139 ? -24.624 5.806 -2.745 1.00 62.56 139 TRP A N 1
ATOM 1104 C CA . TRP A 1 139 ? -25.663 6.252 -3.673 1.00 62.56 139 TRP A CA 1
ATOM 1105 C C . TRP A 1 139 ? -26.462 5.095 -4.253 1.00 62.56 139 TRP A C 1
ATOM 1107 O O . TRP A 1 139 ? -27.684 5.195 -4.318 1.00 62.56 139 TRP A O 1
ATOM 1117 N N . GLU A 1 140 ? -25.816 3.977 -4.581 1.00 73.31 140 GLU A N 1
ATOM 1118 C CA . GLU A 1 140 ? -26.511 2.768 -5.025 1.00 73.31 140 GLU A CA 1
ATOM 1119 C C . GLU A 1 140 ? -27.511 2.282 -3.964 1.00 73.31 140 GLU A C 1
ATOM 1121 O O . GLU A 1 140 ? -28.667 1.994 -4.281 1.00 73.31 140 GLU A O 1
ATOM 1126 N N . LYS A 1 141 ? -27.102 2.260 -2.687 1.00 77.94 141 LYS A N 1
ATOM 1127 C CA . LYS A 1 141 ? -27.991 1.915 -1.566 1.00 77.94 141 LYS A CA 1
ATOM 1128 C C . LYS A 1 141 ? -29.172 2.880 -1.454 1.00 77.94 141 LYS A C 1
ATOM 1130 O O . LYS A 1 141 ? -30.309 2.424 -1.409 1.00 77.94 141 LYS A O 1
ATOM 1135 N N . LYS A 1 142 ? -28.926 4.194 -1.499 1.00 70.25 142 LYS A N 1
ATOM 1136 C CA . LYS A 1 142 ? -29.992 5.212 -1.447 1.00 70.25 142 LYS A CA 1
ATOM 1137 C C . LYS A 1 142 ? -30.978 5.094 -2.608 1.00 70.25 142 LYS A C 1
ATOM 1139 O O . LYS A 1 142 ? -32.177 5.205 -2.395 1.00 70.25 142 LYS A O 1
ATOM 1144 N N . ILE A 1 143 ? -30.500 4.856 -3.830 1.00 71.50 143 ILE A N 1
ATOM 1145 C CA . ILE A 1 143 ? -31.366 4.665 -5.002 1.00 71.50 143 ILE A CA 1
ATOM 1146 C C . ILE A 1 143 ? -32.239 3.419 -4.808 1.00 71.50 143 ILE A C 1
ATOM 1148 O O . ILE A 1 143 ? -33.447 3.491 -5.017 1.00 71.50 143 ILE A O 1
ATOM 1152 N N . LYS A 1 144 ? -31.670 2.301 -4.338 1.00 76.56 144 LYS A N 1
ATOM 1153 C CA . LYS A 1 144 ? -32.450 1.093 -4.016 1.00 76.56 144 LYS A CA 1
ATOM 1154 C C . LYS A 1 144 ? -33.490 1.342 -2.920 1.00 76.56 144 LYS A C 1
ATOM 1156 O O . LYS A 1 144 ? -34.592 0.824 -3.018 1.00 76.56 144 LYS A O 1
ATOM 1161 N N . GLU A 1 145 ? -33.182 2.147 -1.908 1.00 77.00 145 GLU A N 1
ATOM 1162 C CA . GLU A 1 145 ? -34.133 2.506 -0.844 1.00 77.00 145 GLU A CA 1
ATOM 1163 C C . GLU A 1 145 ? -35.265 3.427 -1.333 1.00 77.00 145 GLU A C 1
ATOM 1165 O O . GLU A 1 145 ? -36.399 3.303 -0.875 1.00 77.00 145 GLU A O 1
ATOM 1170 N N . ILE A 1 146 ? -34.972 4.342 -2.264 1.00 72.12 146 ILE A N 1
ATOM 1171 C CA . ILE A 1 146 ? -35.940 5.311 -2.804 1.00 72.12 146 ILE A CA 1
ATOM 1172 C C . ILE A 1 146 ? -36.869 4.665 -3.838 1.00 72.12 146 ILE A C 1
ATOM 1174 O O . ILE A 1 146 ? -38.067 4.939 -3.838 1.00 72.12 146 ILE A O 1
ATOM 1178 N N . PHE A 1 147 ? -36.32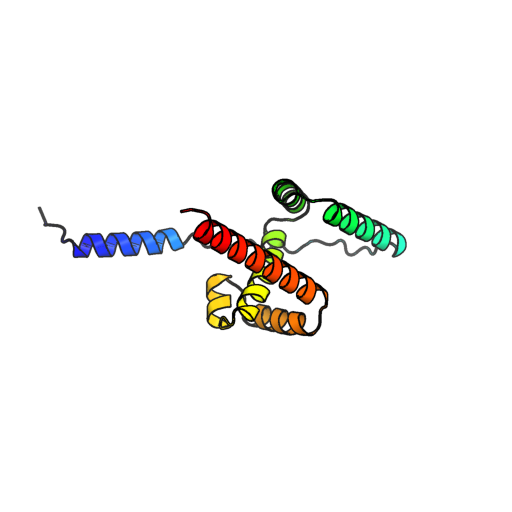3 3.824 -4.718 1.00 70.44 147 PHE A N 1
ATOM 1179 C CA . PHE A 1 147 ? -37.039 3.263 -5.870 1.00 70.44 147 PHE A CA 1
ATOM 1180 C C . PHE A 1 147 ? -37.376 1.772 -5.726 1.00 70.44 147 PHE A C 1
ATOM 1182 O O . PHE A 1 147 ? -38.015 1.209 -6.605 1.00 70.44 147 PHE A O 1
ATOM 1189 N N . GLY A 1 148 ? -36.946 1.122 -4.642 1.00 57.81 148 GLY A N 1
ATOM 1190 C CA . GLY A 1 148 ? -37.246 -0.280 -4.331 1.00 57.81 148 GLY A CA 1
ATOM 1191 C C . GLY A 1 148 ? -38.519 -0.494 -3.505 1.00 57.81 148 GLY A C 1
ATOM 1192 O O . GLY A 1 148 ? -38.612 -1.512 -2.821 1.00 57.81 148 GLY A O 1
ATOM 1193 N N . LYS A 1 149 ? -39.462 0.457 -3.532 1.00 48.75 149 LYS A N 1
ATOM 1194 C CA . LYS A 1 149 ? -40.853 0.242 -3.106 1.00 48.75 149 LYS A CA 1
ATOM 1195 C C . LYS A 1 149 ? -41.728 -0.080 -4.306 1.00 48.75 149 LYS A C 1
ATOM 1197 O O . LYS A 1 149 ? -41.578 0.625 -5.325 1.00 48.75 149 LYS A O 1
#

Foldseek 3Di:
DDDDDPVNVVVVVVVVVVVVVPPPPPPPPDDPDDDPDDDDPVVVVVVVVVVVVVCVPDDDPVSNVVVCVVVDDPSVVLVVVLLLVLLVVVVVVDDLVVSCVVSVDDSVSSVVSVVCCVPPVVSVVSVVVVVVVVVVVVVVVVCCVVVVD

Sequence (149 aa):
MTKISLNDILILLIKLVILSGRAGFFIKKEKMRVSSQKINQKVEKEALSLLYQVIADTRRVDETEKLLKGLLSEAELFSIAKRIAVAKYLKEGLSYTEIKKKLKVSSATVSQIQSQIQTDPGFQIVLEKIETEQWAEKWEKKIKEIFGK

pLDDT: mean 79.89, std 17.38, range [34.81, 97.12]

Secondary structure (DSSP, 8-state):
-----HHHHHHHHHHHHHHHTT-------------SSPPPHHHHHHHHHHHHHHHHH---HHHHHHHHHHHS-HHHHHHHHHHHHHHHHHHTT--HHHHHHHHT--HHHHHHHHHHHHH-HHHHHHHHHHHHHHHHHHHHHHHHHHH--

Radius of gyration: 22.16 Å; chains: 1; bounding box: 65×54×56 Å